Protein AF-A0A415LKD4-F1 (afdb_monomer)

Organism: NCBI:txid40520

Sequence (49 aa):
MEFSIRGIGIIKEADIKMDGLTVIAGSNNSGKTTVGRALYAVTSAVEDL

Secondary structure (DSSP, 8-state):
-EEEEEEETTEEEEEEE-SS------STTSSHHHHHHHHHHHHHTTTT-

Structure (mmCIF, N/CA/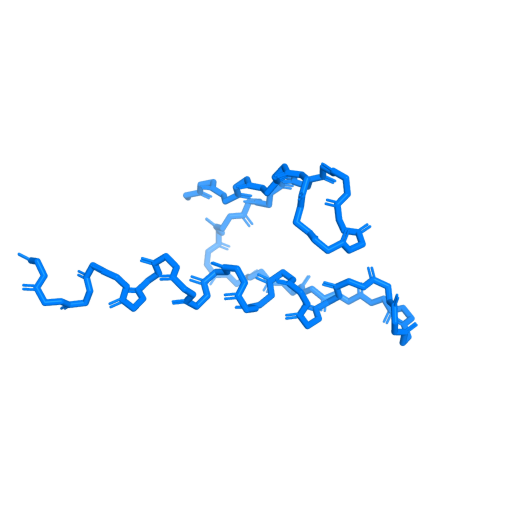C/O backbone):
data_AF-A0A415LKD4-F1
#
_entry.id   AF-A0A415LKD4-F1
#
loop_
_atom_site.group_PDB
_atom_site.id
_atom_site.type_symbol
_atom_site.label_atom_id
_atom_site.label_alt_id
_atom_site.label_comp_id
_atom_site.label_asym_id
_atom_site.label_entity_id
_atom_site.label_seq_id
_atom_site.pdbx_PDB_ins_code
_atom_site.Cartn_x
_atom_site.Cartn_y
_atom_site.Cartn_z
_atom_site.occupancy
_atom_site.B_iso_or_equiv
_atom_site.auth_seq_id
_atom_site.auth_comp_id
_atom_site.auth_asym_id
_atom_site.auth_atom_id
_atom_site.pdbx_PDB_model_num
ATOM 1 N N . MET A 1 1 ? -15.938 1.015 -1.954 1.00 86.38 1 MET A N 1
ATOM 2 C CA . MET A 1 1 ? -15.110 1.005 -0.723 1.00 86.38 1 MET A CA 1
ATOM 3 C C . MET A 1 1 ? -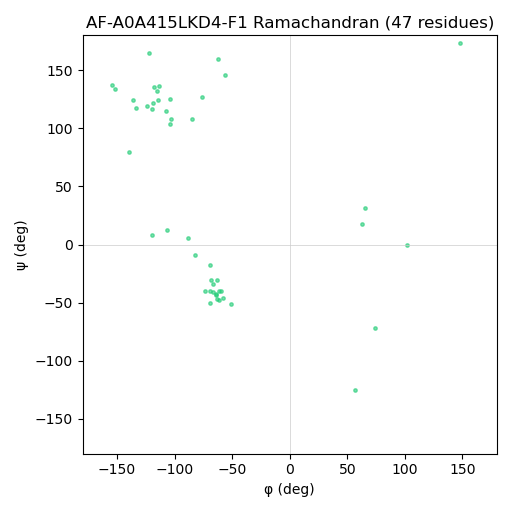14.032 2.067 -0.877 1.00 86.38 1 MET A C 1
ATOM 5 O O . MET A 1 1 ? -13.657 2.359 -2.008 1.00 86.38 1 MET A O 1
ATOM 9 N N . GLU A 1 2 ? -13.566 2.664 0.214 1.00 92.75 2 GLU A N 1
ATOM 10 C CA . GLU A 1 2 ? -12.450 3.617 0.189 1.00 92.75 2 GLU A CA 1
ATOM 11 C C . GLU A 1 2 ? -11.259 3.026 0.937 1.00 92.75 2 GLU A C 1
ATOM 13 O O . GLU A 1 2 ? -11.427 2.420 1.996 1.00 92.75 2 GLU A O 1
ATOM 18 N N . PHE A 1 3 ? -10.068 3.168 0.358 1.00 95.50 3 PHE A N 1
ATOM 19 C CA . PHE A 1 3 ? -8.811 2.763 0.968 1.00 95.50 3 PHE A CA 1
ATOM 20 C C . PHE A 1 3 ? -7.902 3.983 1.111 1.00 95.50 3 PHE A C 1
ATOM 22 O O . PHE A 1 3 ? -7.489 4.582 0.116 1.00 95.50 3 PHE A O 1
ATOM 29 N N . SER A 1 4 ? -7.590 4.335 2.357 1.00 97.25 4 SER A N 1
ATOM 30 C CA . SER A 1 4 ? -6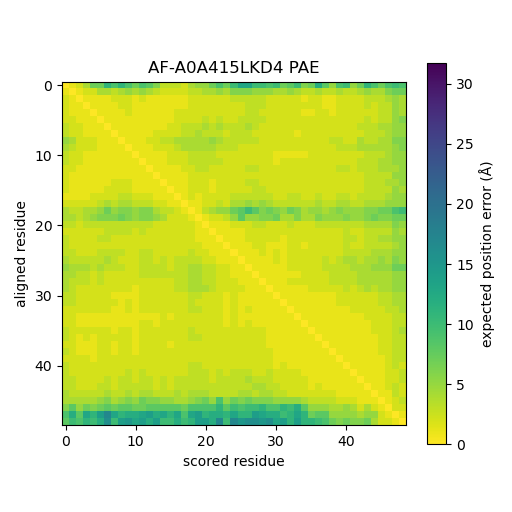.792 5.511 2.697 1.00 97.25 4 SER A CA 1
ATOM 31 C C . SER A 1 4 ? -5.480 5.102 3.352 1.00 97.25 4 SER A C 1
ATOM 33 O O . SER A 1 4 ? -5.450 4.304 4.288 1.00 97.25 4 SER A O 1
ATOM 35 N N . ILE A 1 5 ? -4.383 5.686 2.876 1.00 97.25 5 ILE A N 1
ATOM 36 C CA . ILE A 1 5 ? -3.040 5.516 3.437 1.00 97.25 5 ILE A CA 1
ATOM 37 C C . ILE A 1 5 ? -2.556 6.877 3.925 1.00 97.25 5 ILE A C 1
ATOM 39 O O . ILE A 1 5 ? -2.686 7.874 3.211 1.00 97.25 5 ILE A O 1
ATOM 43 N N . ARG A 1 6 ? -1.970 6.922 5.124 1.00 97.88 6 ARG A N 1
ATOM 44 C CA . ARG A 1 6 ? -1.339 8.115 5.702 1.00 97.88 6 ARG A CA 1
ATOM 45 C C . ARG A 1 6 ? -0.001 7.725 6.331 1.00 97.88 6 ARG A C 1
ATOM 47 O O . ARG A 1 6 ? 0.041 6.831 7.168 1.00 97.88 6 ARG A O 1
ATOM 54 N N . GLY A 1 7 ? 1.087 8.372 5.913 1.00 97.44 7 GLY A N 1
ATOM 55 C CA . GLY A 1 7 ? 2.414 8.222 6.524 1.00 97.44 7 GLY A CA 1
ATOM 56 C C . GLY A 1 7 ? 3.073 6.839 6.404 1.00 97.44 7 GLY A C 1
ATOM 57 O O . GLY A 1 7 ? 3.822 6.459 7.300 1.00 97.44 7 GLY A O 1
ATOM 58 N N . ILE A 1 8 ? 2.831 6.080 5.326 1.00 96.69 8 ILE A N 1
ATOM 59 C CA . ILE A 1 8 ? 3.427 4.745 5.124 1.00 96.69 8 ILE A CA 1
ATOM 60 C C . ILE A 1 8 ? 4.502 4.785 4.035 1.00 96.69 8 ILE A C 1
ATOM 62 O O . ILE A 1 8 ? 4.218 4.980 2.850 1.00 96.69 8 ILE A O 1
ATOM 66 N N . GLY A 1 9 ? 5.754 4.525 4.424 1.00 95.12 9 GLY A N 1
ATOM 67 C CA . GLY A 1 9 ? 6.893 4.529 3.506 1.00 95.12 9 GLY A CA 1
ATOM 68 C C . GLY A 1 9 ? 7.021 5.869 2.775 1.00 95.12 9 GLY A C 1
ATOM 69 O O . GLY A 1 9 ? 7.086 6.918 3.404 1.00 95.12 9 GLY A O 1
ATOM 70 N N . ILE A 1 10 ? 7.042 5.835 1.440 1.00 96.06 10 ILE A N 1
ATOM 71 C CA . ILE A 1 10 ? 7.104 7.047 0.602 1.00 96.06 10 ILE A CA 1
ATOM 72 C C . ILE A 1 10 ? 5.737 7.715 0.373 1.00 96.06 10 ILE A C 1
ATOM 74 O O . ILE A 1 10 ? 5.682 8.814 -0.178 1.00 96.06 10 ILE A O 1
ATOM 78 N N . ILE A 1 11 ? 4.634 7.073 0.777 1.00 97.25 11 ILE A N 1
ATOM 79 C CA . ILE A 1 11 ? 3.280 7.621 0.644 1.00 97.25 11 ILE A CA 1
ATOM 80 C C . ILE A 1 11 ? 3.001 8.516 1.857 1.00 97.25 11 ILE A C 1
ATOM 82 O O . ILE A 1 11 ? 2.781 8.025 2.966 1.00 97.25 11 ILE A O 1
ATOM 86 N N . LYS A 1 12 ? 2.975 9.838 1.649 1.00 97.56 12 LYS A N 1
ATOM 87 C CA . LYS A 1 12 ? 2.521 10.792 2.678 1.00 97.56 12 LYS A CA 1
ATOM 88 C C . LYS A 1 12 ? 1.017 10.667 2.912 1.00 97.56 12 LYS A C 1
ATOM 90 O O . LYS A 1 12 ? 0.581 10.508 4.046 1.00 97.56 12 LYS A O 1
ATOM 95 N N . GLU A 1 13 ? 0.252 10.691 1.829 1.00 97.69 13 GLU A N 1
ATOM 96 C CA . GLU A 1 13 ? -1.204 10.622 1.822 1.00 97.69 13 GLU A CA 1
ATOM 97 C C . GLU A 1 13 ? -1.670 10.050 0.480 1.00 97.69 13 GLU A C 1
ATOM 99 O O . GLU A 1 13 ? -1.115 10.393 -0.566 1.00 97.69 13 GLU A O 1
ATOM 104 N N . ALA A 1 14 ? -2.644 9.143 0.520 1.00 96.88 14 ALA A N 1
ATOM 105 C CA . ALA A 1 14 ? -3.341 8.636 -0.655 1.00 96.88 14 ALA A CA 1
ATOM 106 C C . ALA A 1 14 ? -4.762 8.216 -0.275 1.00 96.88 14 ALA A C 1
ATOM 108 O O . ALA A 1 14 ? -4.940 7.493 0.707 1.00 96.88 14 ALA A O 1
ATOM 109 N N . ASP A 1 15 ? -5.738 8.623 -1.082 1.00 96.88 15 ASP A N 1
ATOM 110 C CA . ASP A 1 15 ? -7.126 8.169 -1.008 1.00 96.88 15 ASP A CA 1
AT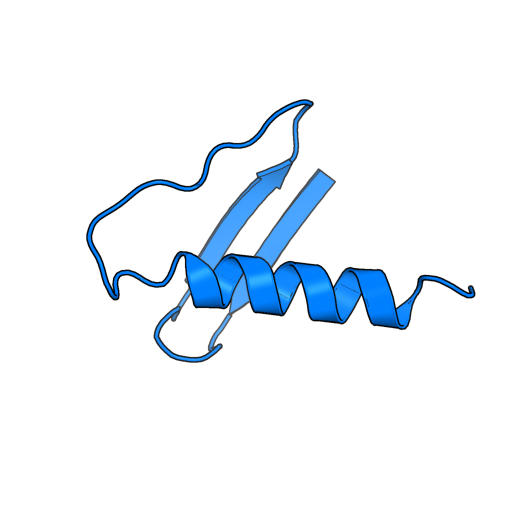OM 111 C C . ASP A 1 15 ? -7.490 7.474 -2.311 1.00 96.88 15 ASP A C 1
ATOM 113 O O . ASP A 1 15 ? -7.343 8.034 -3.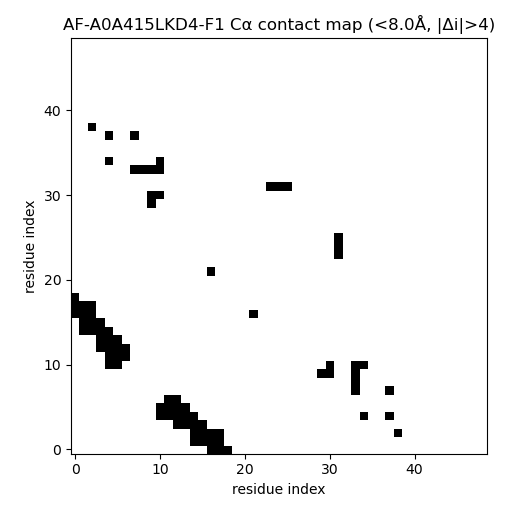400 1.00 96.88 15 ASP A O 1
ATOM 117 N N . ILE A 1 16 ? -7.905 6.215 -2.200 1.00 95.88 16 ILE A N 1
ATOM 118 C CA . ILE A 1 16 ? -8.103 5.329 -3.340 1.00 95.88 16 ILE A CA 1
ATOM 119 C C . ILE A 1 16 ? -9.533 4.813 -3.311 1.00 95.88 16 ILE A C 1
ATOM 121 O O . ILE A 1 16 ? -9.952 4.108 -2.389 1.00 95.88 16 ILE A O 1
ATOM 125 N N . LYS A 1 17 ? -10.279 5.132 -4.369 1.00 95.44 17 LYS A N 1
ATOM 126 C CA . LYS A 1 17 ? -11.607 4.573 -4.596 1.00 95.44 17 LYS A CA 1
ATOM 127 C C . LYS A 1 17 ? -11.481 3.133 -5.102 1.00 95.44 17 LYS A C 1
ATOM 129 O O . LYS A 1 17 ? -10.810 2.873 -6.102 1.00 95.44 17 LYS A O 1
ATOM 134 N N . MET A 1 18 ? -12.164 2.212 -4.432 1.00 92.75 18 MET A N 1
ATOM 135 C CA . MET A 1 18 ? -12.288 0.809 -4.831 1.00 92.75 18 MET A CA 1
ATOM 136 C C . MET A 1 18 ? -13.687 0.596 -5.426 1.00 92.75 18 MET A C 1
ATOM 138 O O . MET A 1 18 ? -14.674 0.563 -4.676 1.00 92.75 18 MET A O 1
ATOM 142 N N . ASP A 1 19 ? -13.764 0.509 -6.760 1.00 89.81 19 ASP A N 1
ATOM 143 C CA . ASP A 1 19 ? -15.013 0.483 -7.543 1.00 89.81 19 ASP A CA 1
ATOM 144 C C . ASP A 1 19 ? -14.924 -0.527 -8.707 1.00 89.81 19 ASP A C 1
ATOM 146 O O . ASP A 1 19 ? -14.611 -0.182 -9.846 1.00 89.81 19 ASP A O 1
ATOM 150 N N . GLY A 1 20 ? -15.111 -1.814 -8.397 1.00 92.69 20 GLY A N 1
ATOM 151 C CA . GLY A 1 20 ? -15.007 -2.923 -9.355 1.00 92.69 20 GLY A CA 1
ATOM 152 C C . GLY A 1 20 ? -13.564 -3.264 -9.744 1.00 92.69 20 GLY A C 1
ATOM 153 O O . GLY A 1 20 ? -13.040 -4.287 -9.310 1.00 92.69 20 GLY A O 1
ATOM 154 N N . LEU A 1 21 ? -12.916 -2.403 -10.537 1.00 93.25 21 LEU A N 1
ATOM 155 C CA . LEU A 1 21 ? -11.518 -2.535 -10.961 1.00 93.25 21 LEU A CA 1
ATOM 156 C C . LEU A 1 21 ? -10.782 -1.201 -10.795 1.00 93.25 21 LEU A C 1
ATOM 158 O O . LEU A 1 21 ? -11.071 -0.230 -11.489 1.00 93.25 21 LEU A O 1
ATOM 162 N N . THR A 1 22 ? -9.768 -1.183 -9.933 1.00 93.75 22 THR A N 1
ATOM 163 C CA . THR A 1 22 ? -8.908 -0.014 -9.713 1.00 93.75 22 THR A CA 1
ATOM 164 C C . THR A 1 22 ? -7.487 -0.326 -10.179 1.00 93.75 22 THR A C 1
ATOM 166 O O . THR A 1 22 ? -6.878 -1.290 -9.718 1.00 93.75 22 THR A O 1
ATOM 169 N N . VAL A 1 23 ? -6.936 0.493 -11.082 1.00 94.88 23 VAL A N 1
ATOM 170 C CA . VAL A 1 23 ? -5.567 0.333 -11.606 1.00 94.88 23 VAL A CA 1
ATOM 171 C C . VAL A 1 23 ? -4.634 1.356 -10.967 1.00 94.88 23 VAL A C 1
ATOM 173 O O . VAL A 1 23 ? -4.861 2.560 -11.061 1.00 94.88 23 VAL A O 1
ATOM 176 N N . ILE A 1 24 ? -3.544 0.878 -10.364 1.00 94.56 24 ILE A N 1
ATOM 177 C CA . ILE A 1 24 ? -2.494 1.727 -9.789 1.00 94.56 24 ILE A CA 1
ATOM 178 C C . ILE A 1 24 ? -1.287 1.740 -10.728 1.00 94.56 24 ILE A C 1
ATOM 180 O O . ILE A 1 24 ? -0.546 0.761 -10.825 1.00 94.56 24 ILE A O 1
ATOM 184 N N . ALA A 1 25 ? -1.071 2.868 -11.406 1.00 95.75 25 ALA A N 1
ATOM 185 C CA . ALA A 1 25 ? 0.003 3.065 -12.379 1.00 95.75 25 ALA A CA 1
ATOM 186 C C . ALA A 1 25 ? 0.917 4.245 -12.001 1.00 95.75 25 ALA A C 1
ATOM 188 O O . ALA A 1 25 ? 0.595 5.053 -11.134 1.00 95.75 25 ALA A O 1
ATOM 189 N N . GLY A 1 26 ? 2.093 4.323 -12.629 1.00 95.62 26 GLY A N 1
ATOM 190 C CA . GLY A 1 26 ? 3.105 5.350 -12.359 1.00 95.62 26 GLY A CA 1
ATOM 191 C C . GLY A 1 26 ? 4.535 4.840 -12.545 1.00 95.62 26 GLY A C 1
ATOM 192 O O . GLY A 1 26 ? 4.756 3.643 -12.749 1.00 95.62 26 GLY A O 1
ATOM 193 N N . SER A 1 27 ? 5.519 5.732 -12.449 1.00 97.75 27 SER A N 1
ATOM 194 C CA . SER A 1 27 ? 6.947 5.409 -12.594 1.00 97.75 27 SER A CA 1
ATOM 195 C C . SER A 1 27 ? 7.457 4.440 -11.524 1.00 97.75 27 SER A C 1
ATOM 197 O O . SER A 1 27 ? 6.853 4.259 -10.462 1.00 97.75 27 SER A O 1
ATOM 199 N N . ASN A 1 28 ? 8.579 3.769 -11.781 1.00 96.50 28 ASN A N 1
ATOM 200 C CA . ASN A 1 28 ? 9.222 2.947 -10.756 1.00 96.50 28 ASN A CA 1
ATOM 201 C C . ASN A 1 28 ? 9.541 3.780 -9.512 1.00 96.50 28 ASN A C 1
ATOM 203 O O . ASN A 1 28 ? 9.834 4.968 -9.607 1.00 96.50 28 ASN A O 1
ATOM 207 N N . ASN A 1 29 ? 9.441 3.142 -8.345 1.00 95.38 29 ASN A N 1
ATOM 208 C CA . ASN A 1 29 ? 9.683 3.781 -7.053 1.00 95.38 29 ASN A CA 1
ATOM 209 C C . ASN A 1 29 ? 8.713 4.932 -6.691 1.00 95.38 29 ASN A C 1
ATOM 211 O O . ASN A 1 29 ? 9.005 5.707 -5.789 1.00 95.38 29 ASN A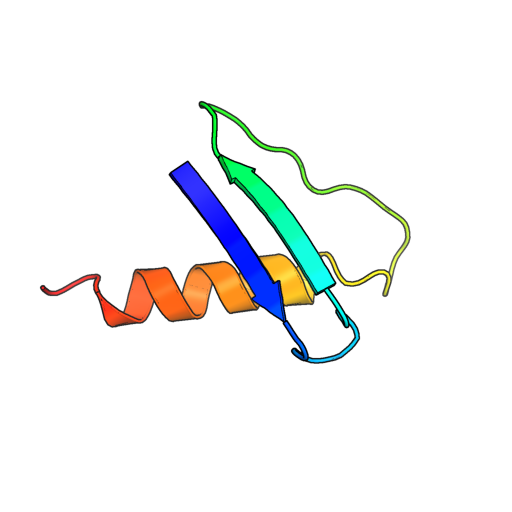 O 1
ATOM 215 N N . SER A 1 30 ? 7.546 5.032 -7.346 1.00 96.38 30 SER A N 1
ATOM 216 C CA . SER A 1 30 ? 6.521 6.054 -7.056 1.00 96.38 30 SER A CA 1
ATOM 217 C C . SER A 1 30 ? 5.500 5.657 -5.979 1.00 96.38 30 SER A C 1
ATOM 219 O O . SER A 1 30 ? 4.513 6.354 -5.782 1.00 96.38 30 SER A O 1
ATOM 221 N N . GLY A 1 31 ? 5.684 4.507 -5.321 1.00 96.69 31 GLY A N 1
ATOM 222 C CA . GLY A 1 31 ? 4.816 4.053 -4.225 1.00 96.69 31 GLY A CA 1
ATOM 223 C C . GLY A 1 31 ? 3.797 2.979 -4.598 1.00 96.69 31 GLY A C 1
ATOM 224 O O . GLY A 1 31 ? 3.114 2.480 -3.712 1.00 96.69 31 GLY A O 1
ATOM 225 N N . LYS A 1 32 ? 3.750 2.535 -5.863 1.00 97.06 32 LYS A N 1
ATOM 226 C CA . LYS A 1 32 ? 2.828 1.475 -6.325 1.00 97.06 32 LYS A CA 1
ATOM 227 C C . LYS A 1 32 ? 2.882 0.209 -5.454 1.00 97.06 32 LYS A C 1
ATOM 229 O O . LYS A 1 32 ? 1.859 -0.243 -4.952 1.00 97.06 32 LYS A O 1
ATOM 234 N N . THR A 1 33 ? 4.082 -0.329 -5.209 1.00 97.56 33 THR A N 1
ATOM 235 C CA . THR A 1 33 ? 4.273 -1.515 -4.352 1.00 97.56 33 THR A CA 1
ATOM 236 C C . THR A 1 33 ? 3.923 -1.234 -2.889 1.00 97.56 33 THR A C 1
ATOM 238 O O . THR A 1 33 ? 3.406 -2.114 -2.209 1.00 97.56 33 THR A O 1
ATOM 241 N N . THR A 1 34 ? 4.177 -0.018 -2.393 1.00 97.81 34 THR A N 1
ATOM 242 C CA . THR A 1 34 ? 3.827 0.389 -1.022 1.00 97.81 34 THR A CA 1
ATOM 243 C C . THR A 1 34 ? 2.317 0.382 -0.817 1.00 97.81 34 THR A C 1
ATOM 245 O O . THR A 1 34 ? 1.851 -0.157 0.181 1.00 97.81 34 THR A O 1
ATOM 248 N N . VAL A 1 35 ? 1.557 0.901 -1.785 1.00 97.12 35 VAL A N 1
ATOM 249 C CA . VAL A 1 35 ? 0.091 0.878 -1.749 1.00 97.12 35 VAL A CA 1
ATOM 250 C C . VAL A 1 35 ? -0.440 -0.556 -1.731 1.00 97.12 35 VAL A C 1
ATOM 252 O O . VAL A 1 35 ? -1.246 -0.893 -0.869 1.00 97.12 35 VAL A O 1
ATOM 255 N N . GLY A 1 36 ? 0.062 -1.421 -2.619 1.00 95.94 36 GLY A N 1
ATOM 256 C CA . GLY A 1 36 ? -0.345 -2.830 -2.655 1.00 95.94 36 GLY A CA 1
ATOM 257 C C . GLY A 1 36 ? -0.024 -3.585 -1.359 1.00 95.94 36 GLY A C 1
ATOM 258 O O . GLY A 1 36 ? -0.850 -4.350 -0.877 1.00 95.94 36 GLY A O 1
ATOM 259 N N . ARG A 1 37 ? 1.143 -3.332 -0.748 1.00 97.06 37 ARG A N 1
ATOM 260 C CA . ARG A 1 37 ? 1.519 -3.932 0.546 1.00 97.06 37 ARG A CA 1
ATOM 261 C C . ARG A 1 37 ? 0.643 -3.451 1.698 1.00 97.06 37 ARG A C 1
ATOM 263 O O . ARG A 1 37 ? 0.291 -4.256 2.550 1.00 97.06 37 ARG A O 1
ATOM 270 N N . ALA A 1 38 ? 0.307 -2.162 1.728 1.00 96.81 38 ALA A N 1
ATOM 271 C CA . ALA A 1 38 ? -0.588 -1.616 2.741 1.00 96.81 38 ALA A CA 1
ATOM 272 C C . ALA A 1 38 ? -1.990 -2.233 2.621 1.00 96.81 38 ALA A C 1
ATOM 274 O O . ALA A 1 38 ? -2.562 -2.628 3.633 1.00 96.81 38 ALA A O 1
ATOM 275 N N . LEU A 1 39 ? -2.501 -2.378 1.391 1.00 95.44 39 LEU A N 1
ATOM 276 C CA . LEU A 1 39 ? -3.785 -3.032 1.137 1.00 95.44 39 LEU A CA 1
ATOM 277 C C . LEU A 1 39 ? -3.753 -4.506 1.559 1.00 95.44 39 LEU A C 1
ATOM 279 O O . LEU A 1 39 ? -4.645 -4.952 2.269 1.00 95.44 39 LEU A O 1
ATOM 283 N N . TYR A 1 40 ? -2.700 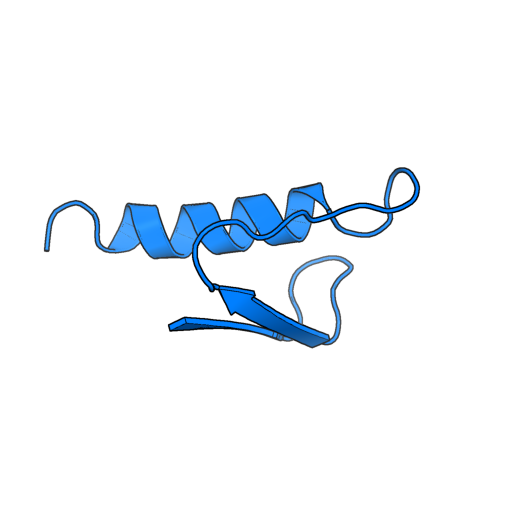-5.237 1.184 1.00 95.62 40 TYR A N 1
ATOM 284 C CA . TYR A 1 40 ? -2.527 -6.634 1.582 1.00 95.62 40 TYR A CA 1
ATOM 285 C C . TYR A 1 40 ? -2.516 -6.802 3.105 1.00 95.62 40 TYR A C 1
ATOM 287 O O . TYR A 1 40 ? -3.207 -7.670 3.619 1.00 95.62 40 TYR A O 1
ATOM 295 N N . ALA A 1 41 ? -1.776 -5.954 3.828 1.00 95.69 41 ALA A N 1
ATOM 296 C CA . ALA A 1 41 ? -1.657 -6.048 5.281 1.00 95.69 41 ALA A CA 1
ATOM 297 C C . ALA A 1 41 ? -3.009 -5.907 5.998 1.00 95.69 41 ALA A C 1
ATOM 299 O O . ALA A 1 41 ? -3.264 -6.632 6.958 1.00 95.69 41 ALA A O 1
ATOM 300 N N . VAL A 1 42 ? -3.879 -4.999 5.534 1.00 94.00 42 VAL A N 1
ATOM 301 C CA . VAL A 1 42 ? -5.216 -4.843 6.128 1.00 94.00 42 VAL A CA 1
ATOM 302 C C . VAL A 1 42 ? -6.139 -5.996 5.756 1.00 94.00 42 VAL A C 1
ATOM 304 O O . VAL A 1 42 ? -6.853 -6.478 6.627 1.00 94.00 42 VAL A O 1
ATOM 307 N N . THR A 1 43 ? -6.104 -6.483 4.510 1.00 92.94 43 THR A N 1
ATOM 308 C CA . THR A 1 43 ? -6.955 -7.608 4.091 1.00 92.94 43 THR A CA 1
ATOM 309 C C . THR A 1 43 ? -6.538 -8.914 4.756 1.00 92.94 43 THR A C 1
ATOM 311 O O . THR A 1 43 ? -7.401 -9.657 5.202 1.00 92.94 43 THR A O 1
ATOM 314 N N . SER A 1 44 ? -5.234 -9.171 4.897 1.00 95.94 44 SER A N 1
ATOM 315 C CA . SER A 1 44 ? -4.731 -10.375 5.570 1.00 95.94 44 SER A CA 1
ATOM 316 C C . SER A 1 44 ? -5.021 -10.368 7.071 1.00 95.94 44 SER A C 1
ATOM 31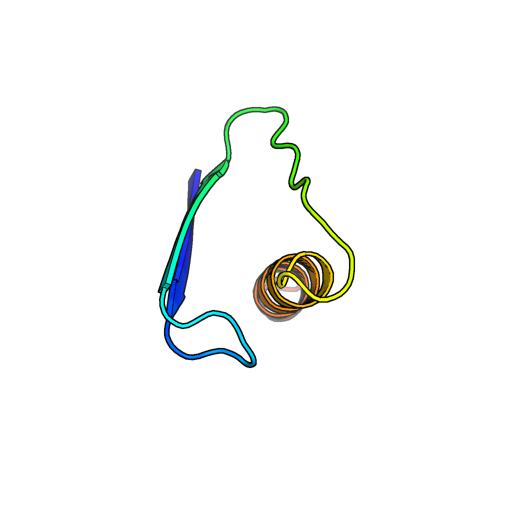8 O O . SER A 1 44 ? -5.183 -11.418 7.673 1.00 95.94 44 SER A O 1
ATOM 320 N N . ALA A 1 45 ? -5.080 -9.190 7.702 1.00 95.25 45 ALA A N 1
ATOM 321 C CA . ALA A 1 45 ? -5.365 -9.081 9.135 1.00 95.25 45 ALA A CA 1
ATOM 322 C C . ALA A 1 45 ? -6.812 -9.451 9.498 1.00 95.25 45 ALA A C 1
ATOM 324 O O . ALA A 1 45 ? -7.100 -9.683 10.670 1.00 95.25 45 ALA A O 1
ATOM 325 N N . VAL A 1 46 ? -7.713 -9.469 8.512 1.00 93.69 46 VAL A N 1
ATOM 326 C CA . VAL A 1 46 ? -9.147 -9.729 8.696 1.00 93.69 46 VAL A CA 1
ATOM 327 C C . VAL A 1 46 ? -9.627 -10.961 7.929 1.00 93.69 46 VAL A C 1
ATOM 329 O O . VAL A 1 46 ? -10.825 -11.191 7.856 1.00 93.69 46 VAL A O 1
ATOM 332 N N . GLU A 1 47 ? -8.712 -11.733 7.336 1.00 91.88 47 GLU A N 1
ATOM 333 C CA . GLU A 1 47 ? -9.040 -12.885 6.484 1.00 91.88 47 GLU A CA 1
ATOM 334 C C . GLU A 1 47 ? -9.779 -13.995 7.251 1.00 91.88 47 GLU A C 1
ATOM 336 O O . GLU A 1 47 ? -10.640 -14.657 6.679 1.00 91.88 47 GLU A O 1
ATOM 341 N N . ASP A 1 48 ? -9.502 -14.124 8.553 1.00 80.31 48 ASP A N 1
ATOM 342 C CA . ASP A 1 48 ? -10.09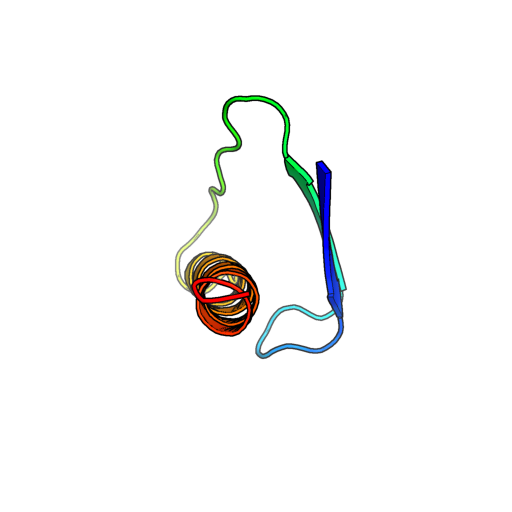2 -15.128 9.448 1.00 80.31 48 ASP A CA 1
ATOM 343 C C . ASP A 1 48 ? -11.131 -14.553 10.443 1.00 80.31 48 ASP A C 1
ATOM 345 O O . ASP A 1 48 ? -11.488 -15.225 11.416 1.00 80.31 48 ASP A O 1
ATOM 349 N N . LEU A 1 49 ? -11.584 -13.304 10.253 1.00 75.81 49 LEU A N 1
ATOM 350 C CA . LEU A 1 49 ? -12.681 -12.698 11.035 1.00 75.81 49 LEU A CA 1
ATOM 351 C C . LEU A 1 49 ? -14.052 -13.086 10.467 1.00 75.81 49 LEU A C 1
ATOM 353 O O . LEU A 1 49 ? -14.956 -13.349 11.293 1.00 75.81 49 LEU A O 1
#

Solvent-accessible surface area (backbone atoms only — not comparable to full-atom values): 3300 Å² total; per-residue (Å²): 94,78,50,76,49,70,70,51,89,86,38,62,67,48,81,43,73,51,67,99,74,71,86,86,83,78,63,88,94,71,37,62,70,56,52,54,51,55,53,47,55,57,53,64,74,51,71,89,112

Radius of gyration: 11.33 Å; Cα contacts (8 Å, |Δi|>4): 42; chains: 1; bounding box: 25×26×24 Å

pLDDT: mean 94.73, std 4.1, range [75.81, 97.88]

Foldseek 3Di:
DWDWDDPFDPDNIDIFDDDPDDDDDDDPPPCSVVSVVVVCVVCVVVVPD

Mean predicted aligned error: 2.84 Å

InterPro domains:
  IPR027417 P-loop containing nucleoside triphosphate hydrolase [G3DSA:3.40.50.300] (2-47)
  IPR027417 P-loop containing nucleoside triphosphate hydrolase [SSF52540] (3-43)

Nearest PDB structures (foldseek):
  8co6-assembly1_o  TM=3.633E-01  e=9.291E+00  Rotavirus A